Protein AF-A0A7Y7D5C5-F1 (afdb_monomer_lite)

Structure (mmCIF, N/CA/C/O backbone):
data_AF-A0A7Y7D5C5-F1
#
_entry.id   AF-A0A7Y7D5C5-F1
#
loop_
_atom_site.group_PDB
_atom_site.id
_atom_site.type_symbol
_atom_site.label_atom_id
_atom_site.label_alt_id
_atom_site.label_comp_id
_atom_site.label_asym_id
_atom_site.label_entity_id
_atom_site.label_seq_id
_atom_site.pdbx_PDB_ins_code
_atom_site.Cartn_x
_atom_site.Cartn_y
_atom_site.Cartn_z
_atom_site.occupancy
_atom_site.B_iso_or_equiv
_atom_site.auth_seq_id
_atom_site.auth_comp_id
_atom_site.auth_asym_id
_atom_site.auth_atom_id
_atom_site.pdbx_PDB_model_num
ATOM 1 N N . MET A 1 1 ? 23.647 8.043 -2.835 1.00 59.34 1 MET A N 1
ATOM 2 C CA . MET A 1 1 ? 22.308 7.411 -2.727 1.00 59.34 1 MET A CA 1
ATOM 3 C C . MET A 1 1 ? 22.427 6.076 -3.449 1.00 59.34 1 MET A C 1
ATOM 5 O O . MET A 1 1 ? 21.841 5.889 -4.502 1.00 59.34 1 MET A O 1
ATOM 9 N N . ASP A 1 2 ? 23.300 5.202 -2.947 1.00 63.69 2 ASP A N 1
ATOM 10 C CA . ASP A 1 2 ? 23.972 4.202 -3.798 1.00 63.69 2 ASP A CA 1
ATOM 11 C C . AS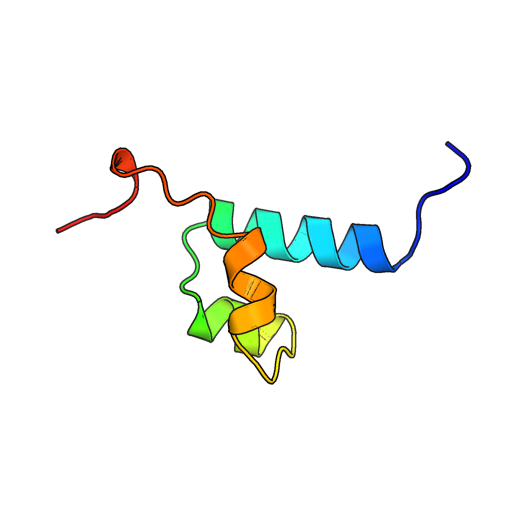P A 1 2 ? 23.474 2.772 -3.576 1.00 63.69 2 ASP A C 1
ATOM 13 O O . ASP A 1 2 ? 24.066 1.829 -4.088 1.00 63.69 2 ASP A O 1
ATOM 17 N N . ASP A 1 3 ? 22.369 2.610 -2.842 1.00 75.44 3 ASP A N 1
ATOM 18 C CA . ASP A 1 3 ? 21.841 1.287 -2.495 1.00 75.44 3 ASP A CA 1
ATOM 19 C C . ASP A 1 3 ? 20.310 1.190 -2.590 1.00 75.44 3 ASP A C 1
ATOM 21 O O . ASP A 1 3 ? 19.686 0.363 -1.935 1.00 75.44 3 ASP A O 1
ATOM 25 N N . LEU A 1 4 ? 19.682 2.034 -3.421 1.00 81.25 4 LEU A N 1
ATOM 26 C CA . LEU A 1 4 ? 18.261 1.872 -3.732 1.00 81.25 4 LEU A CA 1
ATOM 27 C C . LEU A 1 4 ? 18.076 0.625 -4.604 1.00 81.25 4 LEU A C 1
ATOM 29 O O . LEU A 1 4 ? 18.576 0.544 -5.729 1.00 81.25 4 LEU A O 1
ATOM 33 N N . ARG A 1 5 ? 17.318 -0.344 -4.102 1.00 86.00 5 ARG A N 1
ATOM 34 C CA . ARG A 1 5 ? 16.960 -1.573 -4.810 1.00 86.00 5 ARG A CA 1
ATOM 35 C C . ARG A 1 5 ? 15.521 -1.469 -5.300 1.00 86.00 5 ARG A C 1
ATOM 37 O O . ARG A 1 5 ? 14.667 -0.851 -4.673 1.00 86.00 5 ARG A O 1
ATOM 44 N N . PHE A 1 6 ? 15.191 -2.182 -6.377 1.00 85.94 6 PHE A N 1
ATOM 45 C CA . PHE A 1 6 ? 13.794 -2.301 -6.827 1.00 85.94 6 PHE A CA 1
ATOM 46 C C . PHE A 1 6 ? 12.848 -2.821 -5.728 1.00 85.94 6 PHE A C 1
ATOM 48 O O . PHE A 1 6 ? 11.655 -2.516 -5.7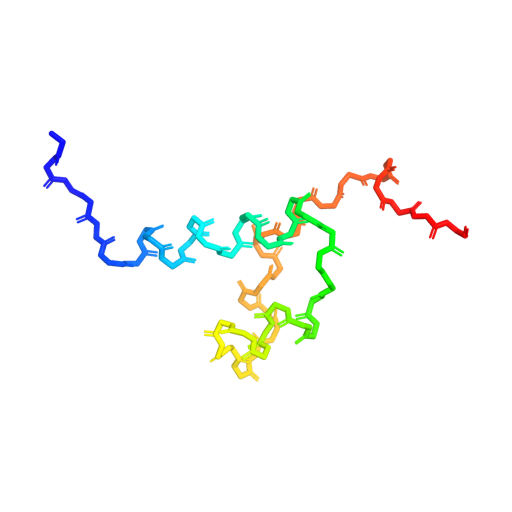40 1.00 85.94 6 PHE A O 1
ATOM 55 N N . HIS A 1 7 ? 13.374 -3.584 -4.763 1.00 87.75 7 HIS A N 1
ATOM 56 C CA . HIS A 1 7 ? 12.614 -4.037 -3.601 1.00 87.75 7 HIS A CA 1
ATOM 57 C C . HIS A 1 7 ? 12.123 -2.876 -2.724 1.00 87.75 7 HIS A C 1
ATOM 59 O O . HIS A 1 7 ? 11.004 -2.940 -2.219 1.00 87.75 7 HIS A O 1
ATOM 65 N N . ASP A 1 8 ? 12.896 -1.797 -2.613 1.00 89.31 8 ASP A N 1
ATOM 66 C CA . ASP A 1 8 ? 12.558 -0.641 -1.780 1.00 89.31 8 ASP A CA 1
ATOM 67 C C . ASP A 1 8 ? 11.379 0.135 -2.369 1.00 89.31 8 ASP A C 1
ATOM 69 O O . ASP A 1 8 ? 10.509 0.595 -1.638 1.00 89.31 8 ASP A O 1
ATOM 73 N N . LEU A 1 9 ? 11.270 0.191 -3.701 1.00 91.94 9 LEU A N 1
ATOM 74 C CA . LEU A 1 9 ? 10.110 0.782 -4.378 1.00 91.94 9 LEU A CA 1
ATOM 75 C C . LEU A 1 9 ? 8.831 -0.020 -4.120 1.00 91.94 9 LEU A C 1
ATOM 77 O O . LEU A 1 9 ? 7.763 0.550 -3.900 1.00 91.94 9 LEU A O 1
ATOM 81 N N . ARG A 1 10 ? 8.932 -1.356 -4.131 1.00 91.00 10 ARG A N 1
ATOM 82 C CA . ARG A 1 10 ? 7.811 -2.231 -3.767 1.00 91.00 10 ARG A CA 1
ATOM 83 C C . ARG A 1 10 ? 7.428 -2.026 -2.302 1.00 91.00 10 ARG A C 1
ATOM 85 O O . ARG A 1 10 ? 6.239 -1.987 -2.003 1.00 91.00 10 ARG A O 1
ATOM 92 N N . HIS A 1 11 ? 8.415 -1.892 -1.421 1.00 91.25 11 HIS A N 1
ATOM 93 C CA . HIS A 1 11 ? 8.209 -1.632 -0.001 1.00 91.25 11 HIS A CA 1
ATOM 94 C C . HIS A 1 11 ? 7.462 -0.305 0.210 1.00 91.25 11 HIS A C 1
ATOM 96 O O . HIS A 1 11 ? 6.391 -0.288 0.812 1.00 91.25 11 HIS A O 1
ATOM 102 N N . GLU A 1 12 ? 7.953 0.772 -0.399 1.00 92.25 12 GLU A N 1
ATOM 103 C CA . GLU A 1 12 ? 7.352 2.108 -0.355 1.00 92.25 12 GLU A CA 1
ATOM 104 C C . GLU A 1 12 ? 5.921 2.125 -0.913 1.00 92.25 12 GLU A C 1
ATOM 106 O O . GLU A 1 12 ? 5.007 2.684 -0.306 1.00 92.25 12 GLU A O 1
ATOM 111 N N . GLY A 1 13 ? 5.687 1.465 -2.051 1.00 93.69 13 GLY A N 1
ATOM 112 C CA . GLY A 1 13 ? 4.356 1.378 -2.652 1.00 93.69 13 GLY A CA 1
ATOM 113 C C . GLY A 1 13 ? 3.337 0.686 -1.743 1.00 93.69 13 GLY A C 1
ATOM 114 O O . GLY A 1 13 ? 2.202 1.146 -1.630 1.00 93.69 13 GLY A O 1
ATOM 115 N N . ILE A 1 14 ? 3.741 -0.387 -1.059 1.00 93.19 14 ILE A N 1
ATOM 116 C CA . ILE A 1 14 ? 2.882 -1.098 -0.104 1.00 93.19 14 ILE A CA 1
ATOM 117 C C . ILE A 1 14 ? 2.585 -0.221 1.114 1.00 93.19 14 ILE A C 1
ATOM 119 O O . ILE A 1 14 ? 1.423 -0.130 1.511 1.00 93.19 14 ILE A O 1
ATOM 123 N N . SER A 1 15 ? 3.592 0.462 1.667 1.00 90.50 15 SER A N 1
ATOM 124 C CA . SER A 1 15 ? 3.410 1.392 2.789 1.00 90.50 15 SER A CA 1
ATOM 125 C C . SER A 1 15 ? 2.378 2.473 2.461 1.00 90.50 15 SER A C 1
ATOM 127 O O . SER A 1 15 ? 1.416 2.647 3.207 1.00 90.50 15 SER A O 1
ATOM 129 N N . ARG A 1 16 ? 2.474 3.102 1.282 1.00 91.62 16 ARG A N 1
ATOM 130 C CA . ARG A 1 16 ? 1.504 4.119 0.834 1.00 91.62 16 ARG A CA 1
ATOM 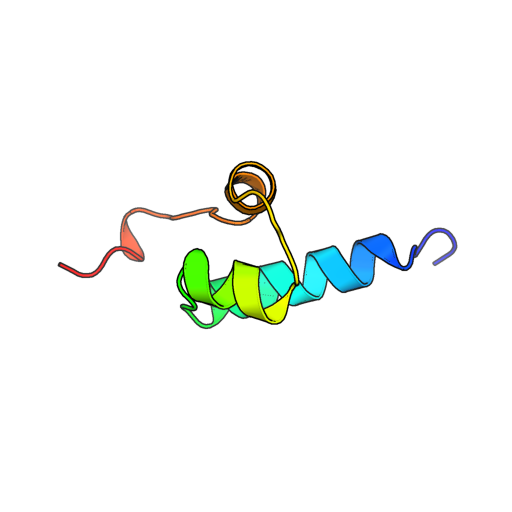131 C C . ARG A 1 16 ? 0.082 3.592 0.682 1.00 91.62 16 ARG A C 1
ATOM 133 O O . ARG A 1 16 ? -0.871 4.339 0.894 1.00 91.62 16 ARG A O 1
ATOM 140 N N . LEU A 1 17 ? -0.095 2.337 0.264 1.00 92.06 17 LEU A N 1
ATOM 141 C CA . LEU A 1 17 ? -1.432 1.745 0.156 1.00 92.06 17 LEU A CA 1
ATOM 142 C C . LEU A 1 17 ? -2.078 1.587 1.537 1.00 92.06 17 LEU A C 1
ATOM 144 O O . LEU A 1 17 ? -3.263 1.895 1.688 1.00 92.06 17 LEU A O 1
ATOM 148 N N . PHE A 1 18 ? -1.302 1.174 2.540 1.00 89.44 18 PHE A N 1
ATOM 149 C CA . PHE A 1 18 ? -1.775 1.096 3.922 1.00 89.44 18 PHE A CA 1
ATOM 150 C C . PHE A 1 18 ? -2.033 2.475 4.534 1.00 89.44 18 PHE A C 1
ATOM 152 O O . PHE A 1 18 ? -3.058 2.656 5.184 1.00 89.44 18 PHE A O 1
ATOM 159 N N . GLU A 1 19 ? -1.181 3.469 4.275 1.00 87.06 19 GLU A N 1
ATOM 160 C CA . GLU A 1 19 ? -1.406 4.859 4.713 1.00 87.06 19 GLU A CA 1
ATOM 161 C C . GLU A 1 19 ? -2.697 5.456 4.139 1.00 87.06 19 GLU A C 1
ATOM 163 O O . GLU A 1 19 ? -3.365 6.253 4.793 1.00 87.06 19 GLU A O 1
ATOM 168 N N . LYS A 1 20 ? -3.090 5.036 2.931 1.00 89.81 20 LYS A N 1
ATOM 169 C CA . LYS A 1 20 ? -4.368 5.407 2.304 1.00 89.81 20 LYS A CA 1
ATOM 170 C C . LYS A 1 20 ? -5.577 4.633 2.847 1.00 89.81 20 LYS A C 1
ATOM 172 O O . LYS A 1 20 ? -6.688 4.871 2.385 1.00 89.81 20 LYS A O 1
ATOM 177 N N . GLY A 1 21 ? -5.378 3.720 3.799 1.00 87.00 21 GLY A N 1
ATOM 178 C CA . GLY A 1 21 ? -6.443 2.932 4.418 1.00 87.00 21 GLY A CA 1
ATOM 179 C C . GLY A 1 21 ? -6.868 1.691 3.629 1.00 87.00 21 GLY A C 1
ATOM 180 O O . GLY A 1 21 ? -7.935 1.152 3.907 1.00 87.00 21 GLY A O 1
ATOM 181 N N . SER A 1 22 ? -6.065 1.229 2.663 1.00 90.81 22 SER A N 1
ATOM 182 C CA . SER A 1 22 ? -6.365 -0.015 1.936 1.00 90.81 22 SER A CA 1
ATOM 183 C C . SER A 1 22 ? -6.302 -1.214 2.884 1.00 90.81 22 SER A C 1
ATOM 185 O O . SER A 1 22 ? -5.388 -1.332 3.705 1.00 90.81 22 SER A O 1
ATOM 187 N N . SER A 1 23 ? -7.248 -2.138 2.751 1.00 90.38 23 SER A N 1
ATOM 188 C CA . SER A 1 23 ? -7.281 -3.377 3.526 1.00 90.38 23 SER A CA 1
ATOM 189 C C . SER A 1 23 ? -6.206 -4.373 3.068 1.00 90.38 23 SER A C 1
ATOM 191 O O . SER A 1 23 ? -5.714 -4.325 1.940 1.00 90.38 23 SER A O 1
ATOM 193 N N . VAL A 1 24 ? -5.846 -5.332 3.930 1.00 91.31 24 VAL A N 1
ATOM 194 C CA . VAL A 1 24 ? -4.839 -6.365 3.609 1.00 91.31 24 VAL A CA 1
ATOM 195 C C . VAL A 1 24 ? -5.163 -7.136 2.313 1.00 91.31 24 VAL A C 1
ATOM 197 O O . VAL A 1 24 ? -4.247 -7.295 1.502 1.00 91.31 24 VAL A O 1
ATOM 200 N N . PRO A 1 25 ? -6.415 -7.577 2.050 1.00 92.69 25 PRO A N 1
ATOM 201 C CA . PRO A 1 25 ? -6.756 -8.240 0.788 1.00 92.69 25 PRO A CA 1
ATOM 202 C C . PRO A 1 25 ? -6.557 -7.353 -0.450 1.00 92.69 25 PRO A C 1
ATOM 204 O O . PRO A 1 25 ? -6.029 -7.826 -1.457 1.00 92.69 25 PRO A O 1
ATOM 207 N N . GLU A 1 26 ? -6.923 -6.069 -0.380 1.00 93.31 26 GLU A N 1
ATOM 208 C CA . GLU A 1 26 ? -6.748 -5.115 -1.487 1.00 93.31 26 GLU A CA 1
ATOM 209 C C . GLU A 1 26 ? -5.268 -4.881 -1.785 1.00 93.31 26 GLU A C 1
ATOM 211 O O . GLU A 1 26 ? -4.831 -4.973 -2.934 1.00 93.31 26 GLU A O 1
ATOM 216 N N . VAL A 1 27 ? -4.467 -4.653 -0.739 1.00 93.69 27 VAL A N 1
ATOM 217 C CA . VAL A 1 27 ? -3.018 -4.493 -0.877 1.00 93.69 27 VAL A CA 1
ATOM 218 C C . VAL A 1 27 ? -2.396 -5.748 -1.473 1.00 93.69 27 VAL A C 1
ATOM 220 O O . VAL A 1 27 ? -1.536 -5.643 -2.349 1.00 93.69 27 VAL A O 1
ATOM 223 N N . ALA A 1 28 ? -2.820 -6.939 -1.050 1.00 94.38 28 ALA A N 1
ATOM 224 C CA . ALA A 1 28 ? -2.302 -8.192 -1.582 1.00 94.38 28 ALA A CA 1
ATOM 225 C C . ALA A 1 28 ? -2.618 -8.379 -3.067 1.00 94.38 28 ALA A C 1
ATOM 227 O O . ALA A 1 28 ? -1.727 -8.773 -3.822 1.00 94.38 28 ALA A O 1
ATOM 228 N N . LEU A 1 29 ? -3.840 -8.044 -3.488 1.00 95.00 29 LEU A N 1
ATOM 229 C CA . LEU A 1 29 ? -4.257 -8.103 -4.885 1.00 95.00 29 LEU A CA 1
ATOM 230 C C . LEU A 1 29 ? -3.430 -7.146 -5.753 1.00 95.00 29 LEU A C 1
ATOM 232 O O . LEU A 1 29 ? -2.868 -7.567 -6.761 1.00 95.00 29 LEU A O 1
ATOM 236 N N . VAL A 1 30 ? -3.294 -5.884 -5.331 1.00 94.00 30 VAL A N 1
ATOM 237 C CA . VAL A 1 30 ? -2.573 -4.844 -6.089 1.00 94.00 30 VAL A CA 1
ATOM 238 C C . VAL A 1 30 ? -1.069 -5.114 -6.136 1.00 94.00 30 VAL A C 1
ATOM 240 O O . VAL A 1 30 ? -0.430 -4.945 -7.171 1.00 94.00 30 VAL A O 1
ATOM 243 N N . SER A 1 31 ? -0.480 -5.554 -5.023 1.00 92.00 31 SER A N 1
ATOM 244 C CA . SER A 1 31 ? 0.957 -5.837 -4.952 1.00 92.00 31 SER A CA 1
ATOM 245 C C . SER A 1 31 ? 1.330 -7.238 -5.457 1.00 92.00 31 SER A C 1
ATOM 247 O O . SER A 1 31 ? 2.514 -7.518 -5.654 1.00 92.00 31 SER A O 1
ATOM 249 N N . GLY A 1 32 ? 0.370 -8.139 -5.674 1.00 93.38 32 GLY A N 1
ATOM 250 C CA . GLY A 1 32 ? 0.617 -9.518 -6.108 1.00 93.38 32 GLY A CA 1
ATOM 251 C C . GLY A 1 32 ? 1.182 -10.427 -5.010 1.00 93.38 32 GLY A C 1
ATOM 252 O O . GLY A 1 32 ? 1.965 -11.334 -5.298 1.00 93.38 32 GLY A O 1
ATOM 253 N N . HIS A 1 33 ? 0.844 -10.183 -3.741 1.00 93.75 33 HIS A N 1
ATOM 254 C CA . HIS A 1 33 ? 1.206 -11.092 -2.651 1.00 93.75 33 HIS A CA 1
ATOM 255 C C . HIS A 1 33 ? 0.261 -12.292 -2.618 1.00 93.75 33 HIS A C 1
ATOM 257 O O . HIS A 1 33 ? -0.944 -12.145 -2.451 1.00 93.75 33 HIS A O 1
ATOM 263 N N . ARG A 1 34 ? 0.831 -13.496 -2.716 1.00 89.81 34 ARG A N 1
ATOM 264 C CA . ARG A 1 34 ? 0.094 -14.761 -2.548 1.00 89.81 34 ARG A CA 1
ATOM 265 C C . ARG A 1 34 ? -0.137 -15.135 -1.083 1.00 89.81 34 ARG A C 1
ATOM 267 O O . ARG A 1 34 ? -0.973 -15.979 -0.794 1.00 89.81 34 ARG A O 1
ATOM 274 N N . ASP A 1 35 ? 0.630 -14.530 -0.181 1.00 88.19 35 ASP A N 1
ATOM 275 C CA . ASP A 1 35 ? 0.609 -14.802 1.251 1.00 88.19 35 ASP A CA 1
ATOM 276 C C . ASP A 1 35 ? 0.600 -13.485 2.033 1.00 88.19 35 ASP A C 1
ATOM 278 O O . ASP A 1 35 ? 1.475 -12.630 1.853 1.00 88.19 35 ASP A O 1
ATOM 282 N N . PHE A 1 36 ? -0.388 -13.330 2.914 1.00 88.00 36 PHE A N 1
ATOM 283 C CA . PHE A 1 36 ? -0.582 -12.126 3.721 1.00 88.00 36 PHE A CA 1
ATOM 284 C C . PHE A 1 36 ? 0.427 -11.990 4.865 1.00 88.00 36 PHE A C 1
ATOM 286 O O . PHE A 1 36 ? 0.632 -10.881 5.355 1.00 88.00 36 PHE A O 1
ATOM 293 N N . ARG A 1 37 ? 1.133 -13.060 5.257 1.00 87.56 37 ARG A N 1
ATOM 294 C CA . ARG A 1 37 ? 2.174 -13.002 6.302 1.00 87.56 37 ARG A CA 1
ATOM 295 C C . ARG A 1 37 ? 3.273 -11.994 5.966 1.00 87.56 37 ARG A C 1
ATOM 297 O O . ARG A 1 37 ? 3.827 -11.359 6.856 1.00 87.56 37 ARG A O 1
ATOM 304 N N . MET A 1 38 ? 3.555 -11.796 4.677 1.00 86.69 38 MET A N 1
ATOM 305 C CA . MET A 1 38 ? 4.534 -10.809 4.210 1.00 86.69 38 MET A CA 1
ATOM 306 C C . MET A 1 38 ? 4.045 -9.363 4.366 1.00 86.69 38 MET A C 1
ATOM 308 O O . MET A 1 38 ? 4.880 -8.463 4.478 1.00 86.69 38 MET A O 1
ATOM 312 N N . LEU A 1 39 ? 2.723 -9.146 4.390 1.00 89.19 39 LEU A N 1
ATOM 313 C CA . LEU A 1 39 ? 2.088 -7.834 4.540 1.00 89.19 39 LEU A CA 1
ATOM 314 C C . LEU A 1 39 ? 1.974 -7.383 6.004 1.00 89.19 39 LEU A C 1
ATOM 316 O O . LE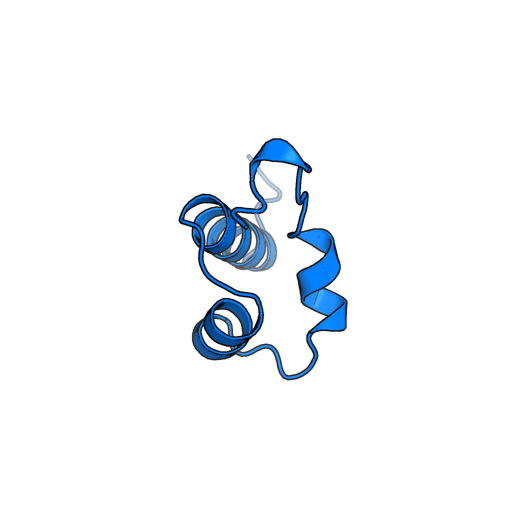U A 1 39 ? 1.893 -6.186 6.262 1.00 89.19 39 LEU A O 1
ATOM 320 N N . ALA A 1 40 ? 2.065 -8.309 6.963 1.00 83.44 40 ALA A N 1
ATOM 321 C CA . ALA A 1 40 ? 2.021 -7.999 8.397 1.00 83.44 40 ALA A CA 1
ATOM 322 C C . ALA A 1 40 ? 3.121 -7.016 8.855 1.00 83.44 40 ALA A C 1
ATOM 324 O O . ALA A 1 40 ? 2.974 -6.330 9.860 1.00 83.44 40 ALA A O 1
ATOM 325 N N . ARG A 1 41 ? 4.225 -6.908 8.103 1.00 79.69 41 ARG A N 1
ATOM 326 C CA . ARG A 1 41 ? 5.313 -5.949 8.378 1.00 79.69 41 ARG A CA 1
ATOM 327 C C . ARG A 1 41 ? 4.972 -4.497 8.029 1.00 79.69 41 ARG A C 1
ATOM 329 O O . ARG A 1 41 ? 5.697 -3.596 8.427 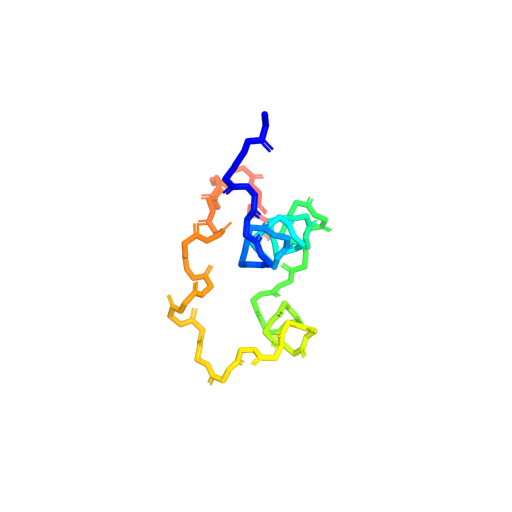1.00 79.69 41 ARG A O 1
ATOM 336 N N . TYR A 1 42 ? 3.903 -4.280 7.269 1.00 75.75 42 TYR A N 1
ATOM 337 C CA . TYR A 1 42 ? 3.468 -2.957 6.814 1.00 75.75 42 TYR A CA 1
ATOM 338 C C . TYR A 1 42 ? 2.257 -2.453 7.594 1.00 75.75 42 TYR A C 1
ATOM 340 O O . TYR A 1 42 ? 1.954 -1.263 7.598 1.00 75.75 42 TYR A O 1
ATOM 348 N N . THR A 1 43 ? 1.578 -3.357 8.293 1.00 67.69 43 THR A N 1
ATOM 349 C CA . THR A 1 43 ? 0.492 -3.042 9.206 1.00 67.69 43 THR A CA 1
ATOM 350 C C . THR A 1 43 ? 1.074 -2.571 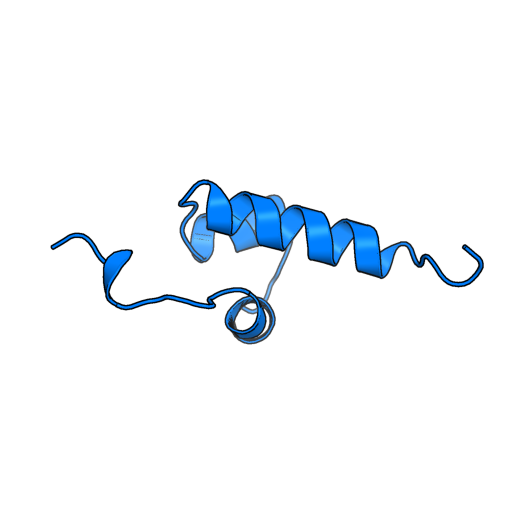10.536 1.00 67.69 43 THR A C 1
ATOM 352 O O . THR A 1 43 ? 0.973 -3.261 11.547 1.00 67.69 43 THR A O 1
ATOM 355 N N . HIS A 1 44 ? 1.658 -1.372 10.563 1.00 68.75 44 HIS A N 1
ATOM 356 C CA . HIS A 1 44 ? 1.824 -0.621 11.812 1.00 68.75 44 HIS A CA 1
ATOM 357 C C . HIS A 1 44 ? 0.454 -0.069 12.232 1.00 68.75 44 HIS A C 1
ATOM 359 O O . HIS A 1 44 ? 0.238 1.142 12.286 1.00 68.75 44 HIS A O 1
ATOM 365 N N . ILE A 1 45 ? -0.516 -0.967 12.442 1.00 61.44 45 ILE A N 1
ATOM 366 C CA . ILE A 1 45 ? -1.872 -0.607 12.849 1.00 61.44 45 ILE A CA 1
ATOM 367 C C . ILE A 1 45 ? -1.758 -0.031 14.254 1.00 61.44 45 ILE A C 1
ATOM 369 O O . ILE A 1 45 ? -1.620 -0.752 15.239 1.00 61.44 45 ILE A O 1
ATOM 373 N N . LYS A 1 46 ? -1.790 1.294 14.340 1.00 63.69 46 LYS A N 1
ATOM 374 C CA . LYS A 1 46 ? -2.049 1.976 15.597 1.00 63.69 46 LYS A CA 1
ATOM 375 C C . LYS A 1 46 ? -3.526 1.788 15.927 1.00 63.69 46 LYS A C 1
ATOM 377 O O . LYS A 1 46 ? -4.366 1.855 15.030 1.00 63.69 46 LYS A O 1
ATOM 382 N N . ALA A 1 47 ? -3.841 1.568 17.202 1.00 64.56 47 ALA A N 1
ATOM 383 C CA . ALA A 1 47 ? -5.216 1.349 17.657 1.00 64.56 47 ALA A CA 1
ATOM 384 C C . ALA A 1 47 ? -6.178 2.470 17.205 1.00 64.56 47 ALA A C 1
ATOM 386 O O . ALA A 1 47 ? -7.333 2.202 16.900 1.00 64.56 47 ALA A O 1
ATOM 387 N N . GLU A 1 48 ? -5.669 3.698 17.070 1.00 66.44 48 GLU A N 1
ATOM 388 C CA . GLU A 1 48 ? -6.376 4.878 16.547 1.00 66.44 48 GLU A CA 1
ATOM 389 C C . GLU A 1 48 ? -6.902 4.744 15.103 1.00 66.44 48 GLU A C 1
ATOM 391 O O . GLU A 1 48 ? -7.837 5.448 14.732 1.00 66.44 48 GLU A O 1
ATOM 396 N N . ASN A 1 49 ? -6.351 3.834 14.292 1.00 63.72 49 ASN A N 1
ATOM 397 C CA . ASN A 1 49 ? -6.747 3.641 12.891 1.00 63.72 49 ASN A CA 1
ATOM 398 C C . ASN A 1 49 ? -7.818 2.554 12.698 1.00 63.72 49 ASN A C 1
ATOM 400 O O . ASN A 1 49 ? -8.272 2.337 11.573 1.00 63.72 49 ASN A O 1
ATOM 404 N N . ILE A 1 50 ? -8.234 1.867 13.767 1.00 64.38 50 ILE A N 1
ATOM 405 C CA . ILE A 1 50 ? -9.320 0.884 13.720 1.00 64.38 50 ILE A CA 1
ATOM 406 C C . ILE A 1 50 ? -10.636 1.630 13.945 1.00 64.38 50 ILE A C 1
ATOM 408 O O . ILE A 1 50 ? -10.920 2.088 15.050 1.00 64.38 50 ILE A O 1
ATOM 412 N N . LYS A 1 51 ? -11.440 1.770 12.888 1.00 60.06 51 LYS A N 1
ATOM 413 C CA . LYS A 1 51 ? -12.800 2.310 12.995 1.00 60.06 51 LYS A CA 1
ATOM 414 C C . LYS A 1 51 ? -13.769 1.165 13.298 1.00 60.06 51 LYS A C 1
ATOM 416 O O . LYS A 1 51 ? -13.799 0.195 12.541 1.00 60.06 51 LYS A O 1
ATOM 421 N N . PHE A 1 52 ? -14.491 1.282 14.412 1.00 52.75 52 PHE A N 1
ATOM 422 C CA . PHE A 1 52 ? -15.609 0.408 14.784 1.00 52.75 52 PHE A CA 1
ATOM 423 C C . PHE A 1 52 ? -16.883 0.797 14.034 1.00 52.75 52 PHE A C 1
ATOM 425 O O . PHE A 1 52 ? -17.045 2.010 13.758 1.00 52.75 52 PHE A O 1
#

Radius of gyration: 12.16 Å; chains: 1; bounding box: 40×22×24 Å

Secondary structure (DSSP, 8-state):
-----HHHHHHHHHHHHHHTT--HHHHHHHHT-S-GGGTTTT----GGG---

Foldseek 3Di:
DPDDDPVVVLVVVLLVCVVVVHDLVRSCVVSVPPDSVVVVVSCPPDVVSDDD

pLDDT: mean 83.19, std 11.93, range [52.75, 95.0]

Sequence (52 aa):
MDDLRFHDLRHEGISRLFEKGSSVPEVALVSGHRDFRMLARYTHIKAENIKF